Protein AF-A0A816K7F6-F1 (afdb_monomer_lite)

Sequence (132 aa):
MQGLWEVKEKKEKKERIIKGRDLVDVVFSWSVRDVLNSKLYKGKVDKIPNTFQSSKEYFKSFVNPIIEETHAALLSSMETLRRAPAFKVWEIKPAKDFKPPKNLYYEVTLQTVSDNTTKEMGNCWSSTISLQ

Foldseek 3Di:
DDDDDDDPPPPPPPPPPPPDCDLVNVVVPDDPVCLQDLCNCPVVQDDDDPDDPDPVRVVVNCPSVVSNVVSVVSNVVVVVVVPDFDWDFDDKAADPPPDPPPRRWIWTWTHGPPDPDDDDDDDGDGDGDDDD

Radius of gyration: 27.33 Å; chains: 1; bounding box: 57×80×62 Å

Organism: Brassica napus (NCBI:txid3708)

pLDDT: mean 78.39, std 21.72, range [33.09, 97.75]

InterPro domains:
  IPR045529 Domain of unknown function DUF6469 [PF20073] (21-112)

Structure (mmCIF, N/CA/C/O backbone):
data_AF-A0A816K7F6-F1
#
_entry.id   AF-A0A816K7F6-F1
#
loop_
_atom_site.group_PDB
_atom_site.id
_atom_site.type_symbol
_atom_site.label_atom_id
_atom_site.label_alt_id
_atom_site.label_comp_id
_atom_site.label_asym_id
_atom_site.label_entity_id
_atom_site.label_seq_id
_atom_site.pdbx_PDB_ins_code
_atom_site.Cartn_x
_atom_site.Cartn_y
_atom_site.Cartn_z
_atom_site.occupancy
_atom_site.B_iso_or_equiv
_atom_site.auth_seq_id
_atom_site.auth_comp_id
_atom_site.auth_asym_id
_atom_site.auth_atom_id
_atom_site.pdbx_PDB_model_num
ATOM 1 N N . MET A 1 1 ? -33.813 -59.552 -8.399 1.00 36.81 1 MET A N 1
ATOM 2 C CA . MET A 1 1 ? -32.542 -59.158 -7.757 1.00 36.81 1 MET A CA 1
ATOM 3 C C . MET A 1 1 ? -32.488 -57.645 -7.719 1.00 36.81 1 MET A C 1
ATOM 5 O O . MET A 1 1 ? -32.770 -57.012 -8.727 1.00 36.81 1 MET A O 1
ATOM 9 N N . GLN A 1 2 ? -32.257 -57.101 -6.528 1.00 45.56 2 GLN A N 1
ATOM 10 C CA . GLN A 1 2 ? -32.196 -55.672 -6.232 1.00 45.56 2 GLN A CA 1
ATOM 11 C C . GLN A 1 2 ? -30.962 -55.051 -6.899 1.00 45.56 2 GLN A C 1
ATOM 13 O O . GLN A 1 2 ? -29.882 -55.632 -6.854 1.00 45.56 2 GLN A O 1
ATOM 18 N N . GLY A 1 3 ? -31.134 -53.876 -7.500 1.00 47.00 3 GLY A N 1
ATOM 19 C CA . GLY A 1 3 ? -30.057 -53.036 -8.018 1.00 47.00 3 GLY A CA 1
ATOM 20 C C . GLY A 1 3 ? -30.153 -51.652 -7.394 1.00 47.00 3 GLY A C 1
ATOM 21 O O . GLY A 1 3 ? -30.476 -50.685 -8.073 1.00 47.00 3 GLY A O 1
ATOM 22 N N . LEU A 1 4 ? -29.953 -51.609 -6.078 1.00 61.88 4 LEU A N 1
ATOM 23 C CA . LEU A 1 4 ? -29.683 -50.412 -5.292 1.00 61.88 4 LEU A CA 1
ATOM 24 C C . LEU A 1 4 ? -28.432 -49.732 -5.859 1.00 61.88 4 LEU A C 1
ATOM 26 O O . LEU A 1 4 ? -27.337 -50.227 -5.628 1.00 61.88 4 LEU A O 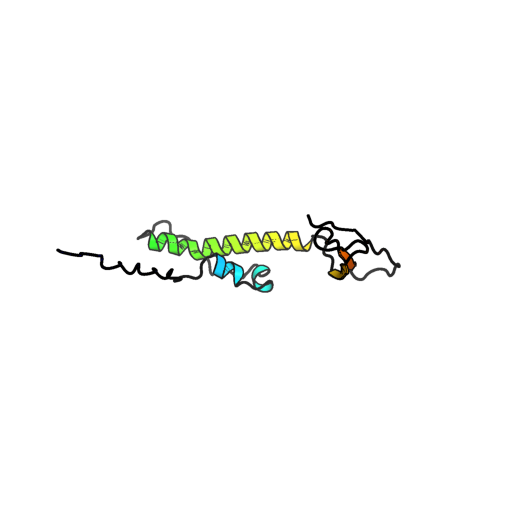1
ATOM 30 N N . TRP A 1 5 ? -28.591 -48.624 -6.584 1.00 44.06 5 TRP A N 1
ATOM 31 C CA . TRP A 1 5 ? -27.468 -47.768 -6.977 1.00 44.06 5 TRP A CA 1
ATOM 32 C C . TRP A 1 5 ? -27.853 -46.296 -6.846 1.00 44.06 5 TRP A C 1
ATOM 34 O O . TRP A 1 5 ? -28.338 -45.644 -7.764 1.00 44.06 5 TRP A O 1
ATOM 44 N N . GLU A 1 6 ? -27.668 -45.867 -5.601 1.00 46.03 6 GLU A N 1
ATOM 45 C CA . GLU A 1 6 ? -27.149 -44.586 -5.128 1.00 46.03 6 GLU A CA 1
ATOM 46 C C . GLU A 1 6 ? -27.749 -43.288 -5.679 1.00 46.03 6 GLU A C 1
ATOM 48 O O . GLU A 1 6 ? -27.438 -42.793 -6.764 1.00 46.03 6 GLU A O 1
ATOM 53 N N . VAL A 1 7 ? -28.517 -42.650 -4.794 1.00 51.53 7 VAL A N 1
ATOM 54 C CA . VAL A 1 7 ? -28.694 -41.201 -4.762 1.00 51.53 7 VAL A CA 1
ATOM 55 C C . VAL A 1 7 ? -27.303 -40.565 -4.766 1.00 51.53 7 VAL A C 1
ATOM 57 O O . VAL A 1 7 ? -26.605 -40.572 -3.756 1.00 51.53 7 VAL A O 1
ATOM 60 N N . LYS A 1 8 ? -26.885 -40.009 -5.908 1.00 49.38 8 LYS A N 1
ATOM 61 C CA . LYS A 1 8 ? -25.736 -39.103 -5.946 1.00 49.38 8 LYS A CA 1
ATOM 62 C C . LYS A 1 8 ? -26.075 -37.912 -5.067 1.00 49.38 8 LYS A C 1
ATOM 64 O O . LYS A 1 8 ? -26.866 -37.057 -5.466 1.00 49.38 8 LYS A O 1
ATOM 69 N N . GLU A 1 9 ? -25.470 -37.857 -3.886 1.00 51.72 9 GLU A N 1
ATOM 70 C CA . GLU A 1 9 ? -25.452 -36.647 -3.085 1.00 51.72 9 GLU A CA 1
ATOM 71 C C . GLU A 1 9 ? -24.938 -35.511 -3.965 1.00 51.72 9 GLU A C 1
ATOM 73 O O . GLU A 1 9 ? -23.785 -35.471 -4.410 1.00 51.72 9 GLU A O 1
ATOM 78 N N . LYS A 1 10 ? -25.844 -34.590 -4.276 1.00 48.66 10 LYS A N 1
ATOM 79 C CA . LYS A 1 10 ? -25.509 -33.337 -4.921 1.00 48.66 10 LYS A CA 1
ATOM 80 C C . LYS A 1 10 ? -24.694 -32.582 -3.878 1.00 48.66 10 LYS A C 1
ATOM 82 O O . LYS A 1 10 ? -25.265 -31.974 -2.981 1.00 48.66 10 LYS A O 1
ATOM 87 N N . LYS A 1 11 ? -23.360 -32.673 -3.952 1.00 52.84 11 LYS A N 1
ATOM 88 C CA . LYS A 1 11 ? -22.467 -31.787 -3.201 1.00 52.84 11 LYS A CA 1
ATOM 89 C C . LYS A 1 11 ? -22.898 -30.370 -3.539 1.00 52.84 11 LYS A C 1
ATOM 91 O O . LYS A 1 11 ? -22.598 -29.872 -4.626 1.00 52.84 11 LYS A O 1
ATOM 96 N N . GLU A 1 12 ? -23.639 -29.748 -2.631 1.00 53.16 12 GLU A N 1
ATOM 97 C CA . GLU A 1 12 ? -23.862 -28.319 -2.653 1.00 53.16 12 GLU A CA 1
ATOM 98 C C . GLU A 1 12 ? -22.477 -27.695 -2.696 1.00 53.16 12 GLU A C 1
ATOM 100 O O . GLU A 1 12 ? -21.682 -27.777 -1.755 1.00 53.16 12 GLU A O 1
ATOM 105 N N . LYS A 1 13 ? -22.141 -27.144 -3.860 1.00 46.94 13 LYS A N 1
ATOM 106 C CA . LYS A 1 13 ? -20.990 -26.281 -4.011 1.00 46.94 13 LYS A CA 1
ATOM 107 C C . LYS A 1 13 ? -21.326 -25.095 -3.127 1.00 46.94 13 LYS A C 1
ATOM 109 O O . LYS A 1 13 ? -22.081 -24.225 -3.543 1.00 46.94 13 LYS A O 1
ATOM 114 N N . LYS A 1 14 ? -20.858 -25.140 -1.878 1.00 51.00 14 LYS A N 1
ATOM 115 C CA . LYS A 1 14 ? -20.977 -24.048 -0.923 1.00 51.00 14 LYS A CA 1
ATOM 116 C C . LYS A 1 14 ? -20.276 -22.879 -1.589 1.00 51.00 14 LYS A C 1
ATOM 118 O O . LYS A 1 14 ? -19.046 -22.809 -1.616 1.00 51.00 14 LYS A O 1
ATOM 123 N N . GLU A 1 15 ? -21.070 -22.064 -2.268 1.00 49.44 15 GLU A N 1
ATOM 124 C CA . GLU A 1 15 ? -20.634 -20.835 -2.889 1.00 49.44 15 GLU A CA 1
ATOM 125 C C . GLU A 1 15 ? -19.892 -20.102 -1.784 1.00 49.44 15 GLU A C 1
ATOM 127 O O . GLU A 1 15 ? -20.423 -19.933 -0.681 1.00 49.44 15 GLU A O 1
ATOM 132 N N . ARG A 1 16 ? -18.601 -19.831 -2.007 1.00 52.72 16 ARG A N 1
ATOM 133 C CA . ARG A 1 16 ? -17.797 -19.108 -1.028 1.00 52.72 16 ARG A CA 1
ATOM 134 C C . ARG A 1 16 ? -18.534 -17.801 -0.819 1.00 52.72 16 ARG A C 1
ATOM 136 O O . ARG A 1 16 ? -18.598 -16.983 -1.728 1.00 52.72 16 ARG A O 1
ATOM 143 N N . ILE A 1 17 ? -19.170 -17.662 0.336 1.00 48.09 17 ILE A N 1
ATOM 144 C CA . ILE A 1 17 ? -19.890 -16.456 0.695 1.00 48.09 17 ILE A CA 1
ATOM 145 C C . ILE A 1 17 ? -18.816 -15.372 0.790 1.00 48.09 17 ILE A C 1
ATOM 147 O O . ILE A 1 17 ? -18.151 -15.254 1.815 1.00 48.09 17 ILE A O 1
ATOM 151 N N . ILE A 1 18 ? -18.613 -14.601 -0.280 1.00 55.97 18 ILE A N 1
ATOM 152 C CA . ILE A 1 18 ? -17.825 -13.370 -0.235 1.00 55.97 18 ILE A CA 1
ATOM 153 C C . ILE A 1 18 ? -18.731 -12.337 0.442 1.00 55.97 18 ILE A C 1
ATOM 155 O O . ILE A 1 18 ? -19.391 -11.527 -0.204 1.00 55.97 18 ILE A O 1
ATOM 159 N N . LYS A 1 19 ? -18.874 -12.436 1.767 1.00 51.47 19 LYS A N 1
ATOM 160 C CA . LYS A 1 19 ? -19.501 -11.392 2.585 1.00 51.47 19 LYS A CA 1
ATOM 161 C C . LYS A 1 19 ? -18.422 -10.737 3.427 1.00 51.47 19 LYS A C 1
ATOM 163 O O . LYS A 1 19 ? -18.104 -11.194 4.518 1.00 51.47 19 LYS A O 1
ATOM 168 N N . GLY A 1 20 ? -17.907 -9.647 2.876 1.00 53.66 20 GLY A N 1
ATOM 169 C CA . GLY A 1 20 ? -16.837 -8.824 3.421 1.00 53.66 20 GLY A CA 1
ATOM 170 C C . GLY A 1 20 ? -15.847 -8.539 2.303 1.00 53.66 20 GLY A C 1
ATOM 171 O O . GLY A 1 20 ? -15.427 -9.475 1.635 1.00 53.66 20 GLY A O 1
ATOM 172 N N . ARG A 1 21 ? -15.523 -7.262 2.067 1.00 63.59 21 ARG A N 1
ATOM 173 C CA . ARG A 1 21 ? -14.316 -6.930 1.303 1.00 63.59 21 ARG A CA 1
ATOM 174 C C . ARG A 1 21 ? -13.167 -7.513 2.112 1.00 63.59 21 ARG A C 1
ATOM 176 O O . ARG A 1 21 ? -13.005 -7.115 3.268 1.00 63.59 21 ARG A O 1
ATOM 183 N N . ASP A 1 22 ? -12.467 -8.492 1.559 1.00 84.56 22 ASP A N 1
ATOM 184 C CA . ASP A 1 22 ? -11.246 -8.993 2.176 1.00 84.56 22 ASP A CA 1
ATOM 185 C C . ASP A 1 22 ? -10.261 -7.819 2.323 1.00 84.56 22 ASP A C 1
ATOM 187 O O . ASP A 1 22 ? -10.380 -6.803 1.628 1.00 84.56 22 ASP A O 1
ATOM 191 N N . LEU A 1 23 ? -9.281 -7.926 3.218 1.00 89.88 23 LEU A N 1
ATOM 192 C CA . LEU A 1 23 ? -8.212 -6.930 3.319 1.00 89.88 23 LEU A CA 1
ATOM 193 C C . LEU A 1 23 ? -7.577 -6.694 1.941 1.00 89.88 23 LEU A C 1
ATOM 195 O O . LEU A 1 23 ? -7.325 -5.554 1.563 1.00 89.88 23 LEU A O 1
ATOM 199 N N . VAL A 1 24 ? -7.416 -7.768 1.164 1.00 91.62 24 VAL A N 1
ATOM 200 C CA . VAL A 1 24 ? -6.961 -7.729 -0.229 1.00 91.62 24 VAL A CA 1
ATOM 201 C C . VAL A 1 24 ? -7.868 -6.835 -1.078 1.00 91.62 24 VAL A C 1
ATOM 203 O O . VAL A 1 24 ? -7.378 -5.901 -1.703 1.00 91.62 24 VAL A O 1
ATOM 206 N N . ASP A 1 25 ? -9.185 -7.037 -1.056 1.00 92.31 25 ASP A N 1
ATOM 207 C CA . ASP A 1 25 ? -10.115 -6.214 -1.840 1.00 92.31 25 ASP A CA 1
ATOM 208 C C . ASP A 1 25 ? -10.022 -4.727 -1.470 1.00 92.31 25 ASP A C 1
ATOM 210 O O . ASP A 1 25 ? -10.129 -3.860 -2.336 1.00 92.31 25 ASP A O 1
ATOM 214 N N . VAL A 1 26 ? -9.811 -4.411 -0.186 1.00 93.62 26 VAL A N 1
ATOM 215 C CA . VAL A 1 26 ? -9.621 -3.028 0.273 1.00 93.62 26 VAL A CA 1
ATOM 216 C C . VAL A 1 26 ? -8.311 -2.455 -0.264 1.00 93.62 26 VAL A C 1
ATOM 218 O O . VAL A 1 26 ? -8.336 -1.394 -0.889 1.00 93.62 26 VAL A O 1
ATOM 221 N N . VAL A 1 27 ? -7.194 -3.158 -0.073 1.00 94.25 27 VAL A N 1
ATOM 222 C CA . VAL A 1 27 ? -5.857 -2.708 -0.493 1.00 94.25 27 VAL A CA 1
ATOM 223 C C . VAL A 1 27 ? -5.788 -2.520 -2.009 1.00 94.25 27 VAL A C 1
ATOM 225 O O . VAL A 1 27 ? -5.307 -1.493 -2.483 1.00 94.25 27 VAL A O 1
ATOM 228 N N . PHE A 1 28 ? -6.328 -3.465 -2.780 1.00 92.69 28 PHE A N 1
ATOM 229 C CA . PHE A 1 28 ? -6.352 -3.394 -4.243 1.00 92.69 28 PHE A CA 1
ATOM 230 C C . PHE A 1 28 ? -7.381 -2.393 -4.793 1.00 92.69 28 PHE A C 1
ATOM 232 O O . PHE A 1 28 ? -7.315 -2.044 -5.970 1.00 92.69 28 PHE A O 1
ATOM 239 N N . SER A 1 29 ? -8.311 -1.896 -3.968 1.00 95.12 29 SER A N 1
ATOM 240 C CA . SER A 1 29 ? -9.247 -0.837 -4.375 1.00 95.12 29 SER A CA 1
ATOM 241 C C . SER A 1 29 ? -8.666 0.579 -4.301 1.00 95.12 29 SER A C 1
ATOM 243 O O . SER A 1 29 ? -9.276 1.508 -4.832 1.00 95.12 29 SER A O 1
ATOM 245 N N . TRP A 1 30 ? -7.514 0.771 -3.649 1.00 96.62 30 TRP A N 1
ATOM 246 C CA . TRP A 1 30 ? -6.877 2.082 -3.543 1.00 96.62 30 TRP A CA 1
ATOM 247 C C . TRP A 1 30 ? -6.296 2.541 -4.879 1.00 96.62 30 TRP A C 1
ATOM 249 O O . TRP A 1 30 ? -5.557 1.819 -5.548 1.00 96.62 30 TRP A O 1
ATOM 259 N N . SER A 1 31 ? -6.562 3.795 -5.241 1.00 96.75 31 SER A N 1
ATOM 260 C CA . SER A 1 31 ? -5.797 4.457 -6.295 1.00 96.75 31 SER A CA 1
ATOM 261 C C . SER A 1 31 ? -4.399 4.830 -5.791 1.00 96.75 31 SER A C 1
ATOM 263 O O . SER A 1 31 ? -4.170 4.966 -4.590 1.00 96.75 31 SER A O 1
ATOM 265 N N . VAL A 1 32 ? -3.462 5.113 -6.702 1.00 94.06 32 VAL A N 1
ATOM 266 C CA . VAL A 1 32 ? -2.135 5.643 -6.323 1.00 94.06 32 VAL A CA 1
ATOM 267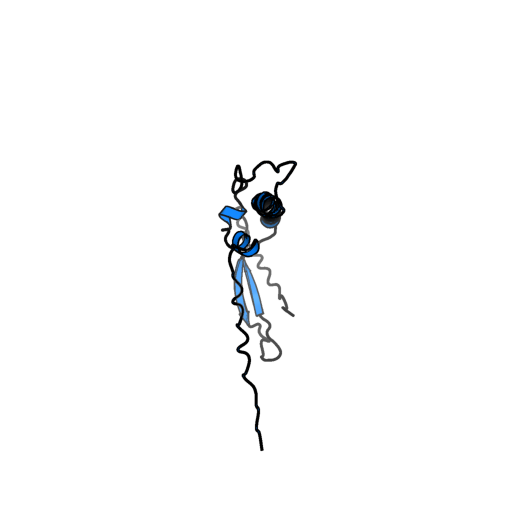 C C . VAL A 1 32 ? -2.261 6.918 -5.475 1.00 94.06 32 VAL A C 1
ATOM 269 O O . VAL A 1 32 ? -1.485 7.126 -4.548 1.00 94.06 32 VAL A O 1
ATOM 272 N N . ARG A 1 33 ? -3.271 7.760 -5.738 1.00 95.94 33 ARG A N 1
ATOM 273 C CA . ARG A 1 33 ? -3.532 8.964 -4.931 1.00 95.94 33 ARG A CA 1
ATOM 274 C C . ARG A 1 33 ? -3.968 8.622 -3.510 1.00 95.94 33 ARG A C 1
ATOM 276 O O . ARG A 1 33 ? -3.565 9.319 -2.586 1.00 95.94 33 ARG A O 1
ATOM 283 N N . ASP A 1 34 ? -4.762 7.569 -3.341 1.00 96.81 34 ASP A N 1
ATOM 284 C CA . ASP A 1 34 ? -5.170 7.089 -2.020 1.00 96.81 34 ASP A CA 1
ATOM 285 C C . ASP A 1 34 ? -3.967 6.532 -1.259 1.00 96.81 34 ASP A C 1
ATOM 287 O O . ASP A 1 34 ? -3.756 6.893 -0.103 1.00 96.81 34 ASP A O 1
ATOM 291 N N . VAL A 1 35 ? -3.123 5.734 -1.921 1.00 96.12 35 VAL A N 1
ATOM 292 C CA . VAL A 1 35 ? -1.878 5.208 -1.338 1.00 96.12 35 VAL A CA 1
ATOM 293 C C . VAL A 1 35 ? -0.967 6.339 -0.852 1.00 96.12 35 VAL A C 1
ATOM 295 O O . VAL A 1 35 ? -0.457 6.274 0.259 1.00 96.12 35 VAL A O 1
ATOM 298 N N . LEU A 1 36 ? -0.815 7.408 -1.639 1.00 95.06 36 LEU A N 1
ATOM 299 C CA . LEU A 1 36 ? 0.027 8.561 -1.292 1.00 95.06 36 LEU A CA 1
ATOM 300 C C . LEU A 1 36 ? -0.630 9.549 -0.305 1.00 95.06 36 LEU A C 1
ATOM 302 O O . LEU A 1 36 ? -0.003 10.522 0.116 1.00 95.06 36 LEU A O 1
ATOM 306 N N . ASN A 1 37 ? -1.890 9.336 0.084 1.00 96.00 37 ASN A N 1
ATOM 307 C CA . ASN A 1 37 ? -2.603 10.218 1.002 1.00 96.00 37 ASN A CA 1
ATOM 308 C C . ASN A 1 37 ? -2.384 9.803 2.462 1.00 96.00 37 ASN A C 1
ATOM 310 O O . ASN A 1 37 ? -3.139 9.001 3.009 1.00 96.00 37 ASN A O 1
ATOM 314 N N . SER A 1 38 ? -1.437 10.447 3.146 1.00 94.50 38 SER A N 1
ATOM 315 C CA . SER A 1 38 ? -1.150 10.214 4.575 1.00 94.50 38 SER A CA 1
ATOM 316 C C . SER A 1 38 ? -2.329 10.445 5.531 1.00 94.50 38 SER A C 1
ATOM 318 O O . SER A 1 38 ? -2.256 10.091 6.705 1.00 94.50 38 SER A O 1
ATOM 320 N N . LYS A 1 39 ? -3.428 11.050 5.066 1.00 95.62 39 LYS A N 1
ATOM 321 C CA . LYS A 1 39 ? -4.630 11.322 5.867 1.00 95.62 39 LYS A CA 1
ATOM 322 C C . LYS A 1 39 ? -5.797 10.395 5.523 1.00 95.62 39 LYS A C 1
ATOM 324 O O . LYS A 1 39 ? -6.890 10.616 6.043 1.00 95.62 39 LYS A O 1
ATOM 329 N N . LEU A 1 40 ? -5.599 9.371 4.687 1.00 95.44 40 LEU A N 1
ATOM 330 C CA . LEU A 1 40 ? -6.676 8.504 4.191 1.00 95.44 40 LEU A CA 1
ATOM 331 C C . LEU A 1 40 ? -7.497 7.846 5.316 1.00 95.44 40 LEU A C 1
ATOM 333 O O . LEU A 1 40 ? -8.725 7.739 5.202 1.00 95.44 40 LEU A O 1
ATOM 337 N N . TYR A 1 41 ? -6.839 7.466 6.414 1.00 94.19 41 TYR A N 1
ATOM 338 C CA . TYR A 1 41 ? -7.459 6.850 7.595 1.00 94.19 41 TYR A CA 1
ATOM 339 C C . TYR A 1 41 ? -7.492 7.753 8.834 1.00 94.19 41 TYR A C 1
ATOM 341 O O . TYR A 1 41 ? -7.884 7.314 9.918 1.00 94.19 41 TYR A O 1
ATOM 349 N N . LYS A 1 42 ? -7.176 9.047 8.686 1.00 93.56 42 LYS A N 1
ATOM 350 C CA . LYS A 1 42 ? -7.240 10.000 9.799 1.00 93.56 42 LYS A CA 1
ATOM 351 C C . LYS A 1 42 ? -8.671 10.080 10.341 1.00 93.56 42 LYS A C 1
ATOM 353 O O . LYS A 1 42 ? -9.595 10.426 9.611 1.00 93.56 42 LYS A O 1
ATOM 358 N N . GLY A 1 43 ? -8.840 9.773 11.626 1.00 93.69 43 GLY A N 1
ATOM 359 C CA . GLY A 1 43 ? -10.147 9.776 12.294 1.00 93.69 43 GLY A CA 1
ATOM 360 C C . GLY A 1 43 ? -11.045 8.579 11.963 1.00 93.69 43 GLY A C 1
ATOM 361 O O . GLY A 1 43 ? -12.205 8.588 12.355 1.00 93.69 43 GLY A O 1
ATOM 362 N N . LYS A 1 44 ? -10.537 7.564 11.248 1.00 91.94 44 LYS A N 1
ATOM 363 C CA . LYS A 1 44 ? -11.244 6.293 11.002 1.00 91.94 44 LYS A CA 1
ATOM 364 C C . LYS A 1 44 ? -10.802 5.172 11.949 1.00 91.94 44 LYS A C 1
ATOM 366 O O . LYS A 1 44 ? -11.431 4.119 11.979 1.00 91.94 44 LYS A O 1
ATOM 371 N N . VAL A 1 45 ? -9.710 5.379 12.683 1.00 93.19 45 VAL A N 1
ATOM 372 C CA . VAL A 1 45 ? -9.202 4.449 13.693 1.00 93.19 45 VAL A CA 1
ATOM 373 C C . VAL A 1 45 ? -9.672 4.921 15.062 1.00 93.19 45 VAL A C 1
ATOM 375 O O . VAL A 1 45 ? -9.247 5.971 15.543 1.00 93.19 45 VAL A O 1
ATOM 378 N N . ASP A 1 46 ? -10.559 4.139 15.669 1.00 90.94 46 ASP A N 1
ATOM 379 C CA . ASP A 1 46 ? -11.036 4.379 17.025 1.00 90.94 46 ASP A CA 1
ATOM 380 C C . ASP A 1 46 ? -10.047 3.823 18.056 1.00 90.94 46 ASP A C 1
ATOM 382 O O . ASP A 1 46 ? -9.274 2.900 17.785 1.00 90.94 46 ASP A O 1
ATOM 386 N N . LYS A 1 47 ? -10.089 4.367 19.276 1.00 93.94 47 LYS A N 1
ATOM 387 C CA . LYS A 1 47 ? -9.313 3.825 20.394 1.00 93.94 47 LYS A CA 1
ATOM 388 C C . LYS A 1 47 ? -9.768 2.393 20.685 1.00 93.94 47 LYS A C 1
ATOM 390 O O . LYS A 1 47 ? -10.948 2.159 20.937 1.00 93.94 47 LYS A O 1
ATOM 395 N N . ILE A 1 48 ? -8.816 1.462 20.721 1.00 94.31 48 ILE A N 1
ATOM 396 C CA . ILE A 1 48 ? -9.089 0.064 21.057 1.00 94.31 48 ILE A CA 1
ATOM 397 C C . ILE A 1 48 ? -9.551 -0.021 22.526 1.00 94.31 48 ILE A C 1
ATOM 399 O O . ILE A 1 48 ? -8.852 0.481 23.413 1.00 94.31 48 ILE A O 1
ATOM 403 N N . PRO A 1 49 ? -10.724 -0.620 22.805 1.00 95.00 49 PRO A N 1
ATOM 404 C CA . PRO A 1 49 ? -11.191 -0.857 24.167 1.00 95.00 49 PRO A CA 1
ATOM 405 C C . PRO A 1 49 ? -10.272 -1.805 24.947 1.00 95.00 49 PRO A C 1
ATOM 407 O O . PRO A 1 49 ? -9.657 -2.701 24.378 1.00 95.00 49 PRO A O 1
ATOM 410 N N . ASN A 1 50 ? -10.235 -1.660 26.273 1.00 96.44 50 ASN A N 1
ATOM 411 C CA . ASN A 1 50 ? -9.468 -2.567 27.139 1.00 96.44 50 ASN A CA 1
ATOM 412 C C . ASN A 1 50 ? -10.151 -3.934 27.326 1.00 96.44 50 ASN A C 1
ATOM 414 O O . ASN A 1 50 ? -9.504 -4.902 27.716 1.00 96.44 50 ASN A O 1
ATOM 418 N N . THR A 1 51 ? -11.463 -4.005 27.099 1.00 96.88 51 THR A N 1
ATOM 419 C CA . THR A 1 51 ? -12.280 -5.208 27.265 1.00 96.88 51 THR A CA 1
ATOM 420 C C . THR A 1 51 ? -13.302 -5.308 26.138 1.00 96.88 51 THR A C 1
ATOM 422 O O . THR A 1 51 ? -13.694 -4.302 25.546 1.0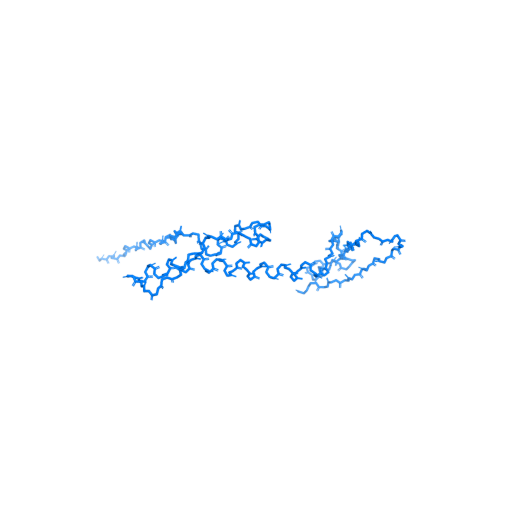0 96.88 51 THR A O 1
ATOM 425 N N . PHE A 1 52 ? -13.737 -6.532 25.845 1.00 97.06 52 PHE A N 1
ATOM 426 C CA . PHE A 1 52 ? -14.673 -6.836 24.764 1.00 97.06 52 PHE A CA 1
ATOM 427 C C . PHE A 1 52 ? -15.774 -7.749 25.287 1.00 97.06 52 PHE A C 1
ATOM 429 O O . PHE A 1 52 ? -15.489 -8.662 26.064 1.00 97.06 52 PHE A O 1
ATOM 436 N N . GLN A 1 53 ? -17.020 -7.534 24.859 1.00 96.00 53 GLN A N 1
ATOM 437 C CA . GLN A 1 53 ? -18.145 -8.368 25.298 1.00 96.00 53 GLN A CA 1
ATOM 438 C C . GLN A 1 53 ? -18.210 -9.683 24.510 1.00 96.00 53 GLN A C 1
ATOM 440 O O . GLN A 1 53 ? -18.856 -10.639 24.931 1.00 96.00 53 GLN A O 1
ATOM 445 N N . SER A 1 54 ? -17.531 -9.752 23.361 1.00 97.75 54 SER A N 1
ATOM 446 C CA . SER A 1 54 ? -17.421 -10.961 22.547 1.00 97.75 54 SER A CA 1
ATOM 447 C C . SER A 1 54 ? -16.180 -10.954 21.652 1.00 97.75 54 SER A C 1
ATOM 449 O O . SER A 1 54 ? -15.605 -9.906 21.352 1.00 97.75 54 SER A O 1
ATOM 451 N N . SER A 1 55 ? -15.810 -12.129 21.137 1.00 96.31 55 SER A N 1
ATOM 452 C CA . SER A 1 55 ? -14.767 -12.263 20.110 1.00 96.31 55 SER A CA 1
ATOM 453 C C . SER A 1 55 ? -15.101 -11.486 18.833 1.00 96.31 55 SER A C 1
ATOM 455 O O . SER A 1 55 ? -14.217 -10.924 18.196 1.00 96.31 55 SER A O 1
ATOM 457 N N . LYS A 1 56 ? -16.383 -11.396 18.466 1.00 94.75 56 LYS A N 1
ATOM 458 C CA . LYS A 1 56 ? -16.832 -10.628 17.299 1.00 94.75 56 LYS A CA 1
ATOM 459 C C . LYS A 1 56 ? -16.532 -9.136 17.448 1.00 94.75 56 LYS A C 1
ATOM 461 O O . LYS A 1 56 ? -16.098 -8.509 16.486 1.00 94.75 56 LYS A O 1
ATOM 466 N N . GLU A 1 57 ? -16.771 -8.573 18.628 1.00 94.69 57 GLU A N 1
ATOM 467 C CA . GLU A 1 57 ? -16.442 -7.173 18.921 1.00 94.69 57 GLU A CA 1
ATOM 468 C C . GLU A 1 57 ? -14.939 -6.929 18.918 1.00 94.69 57 GLU A C 1
ATOM 470 O O . GLU A 1 57 ? -14.499 -5.943 18.330 1.00 94.69 57 GLU A O 1
ATOM 475 N N . TYR A 1 58 ? -14.169 -7.862 19.486 1.00 95.44 58 TYR A N 1
ATOM 476 C CA . TYR A 1 58 ? -12.711 -7.858 19.407 1.00 95.44 58 TYR A CA 1
ATOM 477 C C . TYR A 1 58 ? -12.239 -7.807 17.950 1.00 95.44 58 TYR A C 1
ATOM 479 O O . TYR A 1 58 ? -11.600 -6.846 17.545 1.00 95.44 58 TYR A O 1
ATOM 487 N N . PHE A 1 59 ? -12.615 -8.769 17.102 1.00 92.75 59 PHE A N 1
ATOM 488 C CA . PHE A 1 59 ? -12.153 -8.769 15.707 1.00 92.75 59 PHE A CA 1
ATOM 489 C C . PHE A 1 59 ? -12.603 -7.524 14.939 1.00 92.75 59 PHE A C 1
ATOM 491 O O . PHE A 1 59 ? -11.842 -6.983 14.138 1.00 92.75 59 PHE A O 1
ATOM 498 N N . LYS A 1 60 ? -13.814 -7.022 15.213 1.00 91.56 60 LYS A N 1
ATOM 499 C CA . LYS A 1 60 ? -14.320 -5.797 14.589 1.00 91.56 60 LYS A CA 1
ATOM 500 C C . LYS A 1 60 ? -13.481 -4.567 14.957 1.00 91.56 60 LYS A C 1
ATOM 502 O O . LYS A 1 60 ? -13.298 -3.715 14.090 1.00 91.56 60 LYS A O 1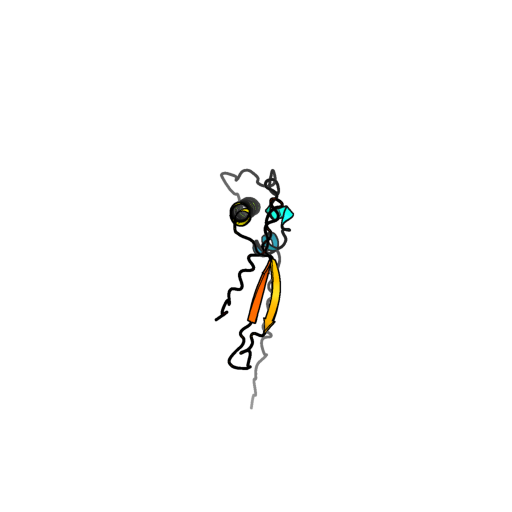
ATOM 507 N N . SER A 1 61 ? -12.958 -4.465 16.183 1.00 93.88 61 SER A N 1
ATOM 508 C CA . SER A 1 61 ? -12.159 -3.301 16.595 1.00 93.88 61 SER A CA 1
ATOM 509 C C . SER A 1 61 ? -10.811 -3.208 15.883 1.00 93.88 61 SER A C 1
ATOM 511 O O . SER A 1 61 ? -10.270 -2.113 15.776 1.00 93.88 61 SER A O 1
ATOM 513 N N . PHE A 1 62 ? -10.277 -4.323 15.374 1.00 92.81 62 PHE A N 1
ATOM 514 C CA . PHE A 1 62 ? -8.985 -4.356 14.679 1.00 92.81 62 PHE A CA 1
ATOM 515 C C . PHE A 1 62 ? -9.071 -4.132 13.166 1.00 92.81 62 PHE A C 1
ATOM 517 O O . PHE A 1 62 ? -8.039 -3.924 12.538 1.00 92.81 62 PHE A O 1
ATOM 524 N N . VAL A 1 63 ? -10.269 -4.098 12.572 1.00 92.62 63 VAL A N 1
ATOM 525 C CA . VAL A 1 63 ? -10.422 -3.929 11.114 1.00 92.62 63 VAL A CA 1
ATOM 526 C C . VAL A 1 63 ? -9.771 -2.632 10.622 1.00 92.62 63 VAL A C 1
ATOM 528 O O . VAL A 1 63 ? -8.907 -2.674 9.753 1.00 92.62 63 VAL A O 1
ATOM 531 N N . ASN A 1 64 ? -10.145 -1.479 11.186 1.00 93.81 64 ASN A N 1
ATOM 532 C CA . ASN A 1 64 ? -9.570 -0.196 10.770 1.00 93.81 64 ASN A CA 1
ATOM 533 C C . ASN A 1 64 ? -8.084 -0.047 11.151 1.00 93.81 64 ASN A C 1
ATOM 535 O O . ASN A 1 64 ? -7.339 0.412 10.288 1.00 93.81 64 ASN A O 1
ATOM 539 N N . PRO A 1 65 ? -7.627 -0.449 12.360 1.00 95.44 65 PRO A N 1
ATOM 540 C CA . PRO A 1 65 ? -6.201 -0.492 12.689 1.00 95.44 65 PRO A CA 1
ATOM 541 C C . PRO A 1 65 ? -5.347 -1.267 11.679 1.00 95.44 65 PRO A C 1
ATOM 543 O O . PRO A 1 65 ? -4.357 -0.736 11.199 1.00 95.44 65 PRO A O 1
ATOM 546 N N . ILE A 1 66 ? -5.754 -2.482 11.292 1.00 95.44 66 ILE A N 1
ATOM 547 C CA . ILE A 1 66 ? -4.988 -3.311 10.344 1.00 95.44 66 ILE A CA 1
ATOM 548 C C . ILE A 1 66 ? -4.920 -2.651 8.962 1.00 95.44 66 ILE A C 1
ATOM 550 O O . ILE A 1 66 ? -3.881 -2.666 8.300 1.00 95.44 66 ILE A O 1
ATOM 554 N N . ILE A 1 67 ? -6.031 -2.069 8.508 1.00 95.69 67 ILE A N 1
ATOM 555 C CA . ILE A 1 67 ? -6.077 -1.380 7.218 1.00 95.69 67 ILE A CA 1
ATOM 556 C C . ILE A 1 67 ? -5.182 -0.129 7.240 1.00 95.69 67 ILE A C 1
ATOM 558 O O . ILE A 1 67 ? -4.479 0.128 6.263 1.00 95.69 67 ILE A O 1
ATOM 562 N N . GLU A 1 68 ? -5.196 0.635 8.333 1.00 97.12 68 GLU A N 1
ATOM 563 C CA . GLU A 1 68 ? -4.356 1.825 8.501 1.00 97.12 68 GLU A CA 1
ATOM 564 C C . GLU A 1 68 ? -2.867 1.469 8.579 1.00 97.12 68 GLU A C 1
ATOM 566 O O . GLU A 1 68 ? -2.074 2.074 7.864 1.00 97.12 68 GLU A O 1
ATOM 571 N N . GLU A 1 69 ? -2.500 0.422 9.321 1.00 97.56 69 GLU A N 1
ATOM 572 C CA . GLU A 1 69 ? -1.129 -0.097 9.379 1.00 97.56 69 GLU A CA 1
ATOM 573 C C . GLU A 1 69 ? -0.638 -0.543 7.993 1.00 97.56 69 GLU A C 1
ATOM 575 O O . GLU A 1 69 ? 0.455 -0.175 7.554 1.00 97.56 69 GLU A O 1
ATOM 580 N N . THR A 1 70 ? -1.476 -1.281 7.257 1.00 97.00 70 THR A N 1
ATOM 581 C CA . THR A 1 70 ? -1.163 -1.728 5.891 1.00 97.00 70 THR A CA 1
ATOM 582 C C . THR A 1 70 ? -0.980 -0.537 4.947 1.00 97.00 70 THR A C 1
ATOM 584 O O . THR A 1 70 ? -0.056 -0.522 4.130 1.00 97.00 70 THR A O 1
ATOM 587 N N . HIS A 1 71 ? -1.837 0.483 5.064 1.00 97.56 71 HIS A N 1
ATOM 588 C CA . HIS A 1 71 ? -1.724 1.721 4.290 1.00 97.56 71 HIS A CA 1
ATOM 589 C C . HIS A 1 71 ? -0.427 2.471 4.616 1.00 97.56 71 HIS A C 1
ATOM 591 O O . HIS A 1 71 ? 0.291 2.859 3.695 1.00 97.56 71 HIS A O 1
ATOM 597 N N . ALA A 1 72 ? -0.077 2.608 5.897 1.00 96.81 72 ALA A N 1
ATOM 598 C CA . ALA A 1 72 ? 1.146 3.272 6.342 1.00 96.81 72 ALA A CA 1
ATOM 599 C C . ALA A 1 72 ? 2.413 2.556 5.842 1.00 96.81 72 ALA A C 1
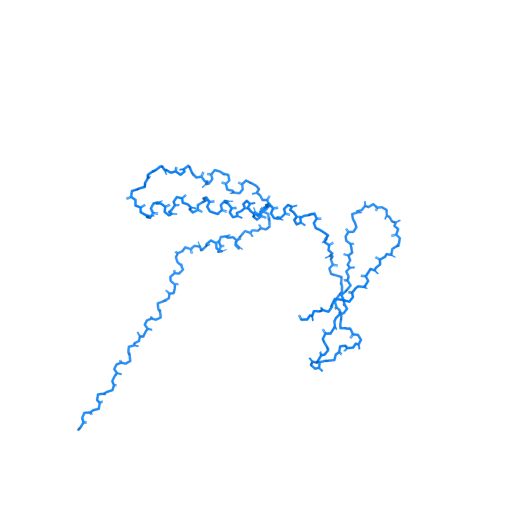ATOM 601 O O . ALA A 1 72 ? 3.345 3.207 5.356 1.00 96.81 72 ALA A O 1
ATOM 602 N N . ALA A 1 73 ? 2.437 1.221 5.892 1.00 96.88 73 ALA A N 1
ATOM 603 C CA . ALA A 1 73 ? 3.535 0.414 5.360 1.00 96.88 73 ALA A CA 1
ATOM 604 C C . ALA A 1 73 ? 3.696 0.592 3.839 1.00 96.88 73 ALA A C 1
ATOM 606 O O . ALA A 1 73 ? 4.814 0.752 3.329 1.00 96.88 73 ALA A O 1
ATOM 607 N N . LEU A 1 74 ? 2.580 0.623 3.106 1.00 95.56 74 LEU A N 1
ATOM 608 C CA . LEU A 1 74 ? 2.584 0.846 1.663 1.00 95.56 74 LEU A CA 1
ATOM 609 C C . LEU A 1 74 ? 3.030 2.273 1.305 1.00 95.56 74 LEU A C 1
ATOM 611 O O . LEU A 1 74 ? 3.873 2.441 0.423 1.00 95.56 74 LEU A O 1
ATOM 615 N N . LEU A 1 75 ? 2.531 3.290 2.012 1.00 96.12 75 LEU A N 1
ATOM 616 C CA . LEU A 1 75 ? 2.946 4.687 1.853 1.00 96.12 75 LEU A CA 1
ATOM 617 C C . LEU A 1 75 ? 4.458 4.847 2.079 1.00 96.12 75 LEU A C 1
ATOM 619 O O . LEU A 1 75 ? 5.146 5.447 1.255 1.00 96.12 75 LEU A O 1
ATOM 623 N N . SER A 1 76 ? 4.992 4.261 3.155 1.00 95.00 76 SER A N 1
ATOM 624 C CA . SER A 1 76 ? 6.432 4.275 3.454 1.00 95.00 76 SER A CA 1
ATOM 625 C C . SER A 1 76 ? 7.264 3.626 2.339 1.00 95.00 76 SER A C 1
ATOM 627 O O . SER A 1 76 ? 8.299 4.156 1.918 1.00 95.00 76 SER A O 1
ATOM 629 N N . SER A 1 77 ? 6.771 2.514 1.792 1.00 94.06 77 SER A N 1
ATOM 630 C CA . SER A 1 77 ? 7.402 1.838 0.657 1.00 94.06 77 SER A CA 1
ATOM 631 C C . SER A 1 77 ? 7.409 2.719 -0.598 1.00 94.06 77 SER A C 1
ATOM 633 O O . SER A 1 77 ? 8.422 2.793 -1.294 1.00 94.06 77 SER A O 1
ATOM 635 N N . MET A 1 78 ? 6.319 3.446 -0.869 1.00 92.50 78 MET A N 1
ATOM 636 C CA . MET A 1 78 ? 6.234 4.373 -2.004 1.00 92.50 78 MET A CA 1
ATOM 637 C C . MET A 1 78 ? 7.170 5.578 -1.865 1.00 92.50 78 MET A C 1
ATOM 639 O O . MET A 1 78 ? 7.747 6.012 -2.862 1.00 92.50 78 MET A O 1
ATOM 643 N N . GLU A 1 79 ? 7.390 6.091 -0.652 1.00 89.44 79 GLU A N 1
ATOM 644 C CA . GLU A 1 79 ? 8.382 7.154 -0.418 1.00 89.44 79 GLU A CA 1
ATOM 645 C C . GLU A 1 79 ? 9.808 6.701 -0.741 1.00 89.44 79 GLU A C 1
ATOM 647 O O . GLU A 1 79 ? 10.624 7.477 -1.247 1.00 89.44 79 GLU A O 1
ATOM 652 N N . THR A 1 80 ? 10.099 5.422 -0.505 1.00 89.62 80 THR A N 1
ATOM 653 C CA . THR A 1 80 ? 11.374 4.820 -0.904 1.00 89.62 80 THR A CA 1
ATOM 654 C C . THR A 1 80 ? 11.428 4.638 -2.421 1.00 89.62 80 THR A C 1
ATOM 656 O O . THR A 1 80 ? 12.411 5.025 -3.055 1.00 89.62 80 THR A O 1
ATOM 659 N N . LEU A 1 81 ? 10.348 4.130 -3.025 1.00 89.31 81 LEU A N 1
ATOM 660 C CA . LEU A 1 81 ? 10.244 3.911 -4.469 1.00 89.31 81 LEU A CA 1
ATOM 661 C C . LEU A 1 81 ? 10.369 5.210 -5.275 1.00 89.31 81 LEU A C 1
ATOM 663 O O . LEU A 1 81 ? 10.982 5.207 -6.337 1.00 89.31 81 LEU A O 1
ATOM 667 N N . ARG A 1 82 ? 9.863 6.335 -4.758 1.00 84.44 82 ARG A N 1
ATOM 668 C CA . ARG A 1 82 ? 9.984 7.664 -5.385 1.00 84.44 82 ARG A CA 1
ATOM 669 C C . ARG A 1 82 ? 11.434 8.065 -5.669 1.00 84.44 82 ARG A C 1
ATOM 671 O O . ARG A 1 82 ? 11.680 8.873 -6.558 1.00 84.44 82 ARG A O 1
ATOM 678 N N . ARG A 1 83 ? 12.385 7.541 -4.895 1.00 85.31 83 ARG A N 1
ATOM 679 C CA . ARG A 1 83 ? 13.823 7.810 -5.045 1.00 85.31 83 ARG A CA 1
ATOM 680 C C . ARG A 1 83 ? 14.537 6.789 -5.928 1.00 85.31 83 ARG A C 1
ATOM 682 O O . ARG A 1 83 ? 15.716 6.976 -6.217 1.00 85.31 83 ARG A O 1
ATOM 689 N N . ALA A 1 84 ? 13.863 5.711 -6.321 1.00 87.00 84 ALA A N 1
ATOM 690 C CA . ALA A 1 84 ? 14.450 4.705 -7.186 1.00 87.00 84 ALA A CA 1
ATOM 691 C C . ALA A 1 84 ? 14.618 5.264 -8.611 1.00 87.00 84 ALA A C 1
ATOM 693 O O . ALA A 1 84 ? 13.749 5.999 -9.086 1.00 87.00 84 ALA A O 1
ATOM 694 N N . PRO A 1 85 ? 15.703 4.908 -9.321 1.00 84.94 85 PRO A N 1
ATOM 695 C CA . PRO A 1 85 ? 15.830 5.213 -10.739 1.00 84.94 85 PRO A CA 1
ATOM 696 C C . PRO A 1 85 ? 14.631 4.657 -11.512 1.00 84.94 85 PRO A C 1
ATOM 698 O O . PRO A 1 85 ? 14.322 3.468 -11.422 1.00 84.94 85 PRO A O 1
ATOM 701 N N . ALA A 1 86 ? 13.969 5.515 -12.281 1.00 83.88 86 ALA A N 1
ATOM 702 C CA . ALA A 1 86 ? 12.867 5.134 -13.149 1.00 83.88 86 ALA A CA 1
ATOM 703 C C . ALA A 1 86 ? 13.259 5.372 -14.609 1.00 83.88 86 ALA A C 1
ATOM 705 O O . ALA A 1 86 ? 13.817 6.413 -14.960 1.00 83.88 86 ALA A O 1
ATOM 706 N N . PHE A 1 87 ? 12.938 4.408 -15.467 1.00 85.31 87 PHE A N 1
ATOM 707 C CA . PHE A 1 87 ? 13.177 4.494 -16.901 1.00 85.31 87 PHE A CA 1
ATOM 708 C C . PHE A 1 87 ? 11.865 4.289 -17.633 1.00 85.31 87 PHE A C 1
ATOM 710 O O . PHE A 1 87 ? 11.078 3.403 -17.294 1.00 85.31 87 PHE A O 1
ATOM 717 N N . LYS A 1 88 ? 11.634 5.094 -18.663 1.00 86.88 88 LYS A N 1
ATOM 718 C CA . LYS A 1 88 ? 10.518 4.861 -19.565 1.00 86.88 88 LYS A CA 1
ATOM 719 C C . LYS A 1 88 ? 10.976 3.873 -20.624 1.00 86.88 88 LYS A C 1
ATOM 721 O O . LYS A 1 88 ? 11.953 4.131 -21.318 1.00 86.88 88 LYS A O 1
ATOM 726 N N . VAL A 1 89 ? 10.272 2.759 -20.779 1.00 91.56 89 VAL A N 1
ATOM 727 C CA . VAL A 1 89 ? 10.513 1.888 -21.931 1.00 91.56 89 VAL A CA 1
ATOM 728 C C . VAL A 1 89 ? 10.081 2.641 -23.186 1.00 91.56 89 VAL A C 1
ATOM 730 O O . VAL A 1 89 ? 8.926 3.054 -23.299 1.00 91.56 89 VAL A O 1
ATOM 733 N N . TRP A 1 90 ? 11.030 2.880 -24.087 1.00 91.06 90 TRP A N 1
ATOM 734 C CA . TRP A 1 90 ? 10.802 3.597 -25.337 1.00 91.06 90 TRP A CA 1
ATOM 735 C C . TRP A 1 90 ? 10.394 2.642 -26.453 1.00 91.06 90 TRP A C 1
ATOM 737 O O . TRP A 1 90 ? 9.405 2.874 -27.141 1.00 91.06 90 TRP A O 1
ATOM 747 N N . GLU A 1 91 ? 11.144 1.554 -26.603 1.00 93.06 91 GLU A N 1
ATOM 748 C CA . GLU A 1 91 ? 10.943 0.569 -27.659 1.00 93.06 91 GLU A CA 1
ATOM 749 C C . GLU A 1 91 ? 11.277 -0.826 -27.129 1.00 93.06 91 GLU A C 1
ATOM 751 O O . GLU A 1 91 ? 12.229 -1.001 -26.368 1.00 93.06 91 GLU A O 1
ATOM 756 N N . ILE A 1 92 ? 10.492 -1.817 -27.547 1.00 93.81 92 ILE A N 1
ATOM 757 C CA . ILE A 1 92 ? 10.796 -3.237 -27.371 1.00 93.81 92 ILE A CA 1
ATOM 758 C C . ILE A 1 92 ? 10.710 -3.869 -28.755 1.00 93.81 92 ILE A C 1
ATOM 760 O O . ILE A 1 92 ? 9.656 -3.806 -29.391 1.00 93.81 92 ILE A O 1
ATOM 764 N N . LYS A 1 93 ? 11.790 -4.495 -29.223 1.00 94.62 93 LYS A N 1
ATOM 765 C CA . LYS A 1 93 ? 11.822 -5.173 -30.526 1.00 94.62 93 LYS A CA 1
ATOM 766 C C . LYS A 1 93 ? 12.532 -6.522 -30.445 1.00 94.62 93 LYS A C 1
ATOM 768 O O . LYS A 1 93 ? 13.406 -6.686 -29.596 1.00 94.62 93 LYS A O 1
ATOM 773 N N . PRO A 1 94 ? 12.182 -7.500 -31.298 1.00 94.00 94 PRO A N 1
ATOM 774 C CA . PRO A 1 94 ? 12.915 -8.758 -31.366 1.00 94.00 94 PRO A CA 1
ATOM 775 C C . PRO A 1 94 ? 14.397 -8.508 -31.656 1.00 94.00 94 PRO A C 1
ATOM 777 O O . PRO A 1 94 ? 14.737 -7.708 -32.532 1.00 94.00 94 PRO A O 1
ATOM 780 N N . ALA A 1 95 ? 15.280 -9.192 -30.935 1.00 91.75 95 ALA A N 1
ATOM 781 C CA . ALA A 1 95 ? 16.707 -9.145 -31.213 1.00 91.75 95 ALA A CA 1
ATOM 782 C C . ALA A 1 95 ? 17.026 -9.872 -32.532 1.00 91.75 95 ALA A C 1
ATOM 784 O O . ALA A 1 95 ? 16.235 -10.667 -33.045 1.00 91.75 95 ALA A O 1
ATOM 785 N N . LYS A 1 96 ? 18.212 -9.621 -33.097 1.00 89.19 96 LYS A N 1
ATOM 786 C CA . LYS A 1 96 ? 18.631 -10.200 -34.391 1.00 89.19 96 LYS A CA 1
ATOM 787 C C . LYS A 1 96 ? 18.627 -11.733 -34.406 1.00 89.19 96 LYS A C 1
ATOM 789 O O . LYS A 1 96 ? 18.495 -12.346 -35.462 1.00 89.19 96 LYS A O 1
ATOM 794 N N . ASP A 1 97 ? 18.798 -12.349 -33.249 1.00 87.94 97 ASP A N 1
ATOM 795 C CA . ASP A 1 97 ? 18.843 -13.788 -33.024 1.00 87.94 97 ASP A CA 1
ATOM 796 C C . ASP A 1 97 ? 17.520 -14.367 -32.495 1.00 87.94 97 ASP A C 1
ATOM 798 O O . ASP A 1 97 ? 17.473 -15.552 -32.147 1.00 87.94 97 ASP A O 1
ATOM 802 N N . PHE A 1 98 ? 16.438 -13.574 -32.501 1.00 91.12 98 PHE A N 1
ATOM 803 C CA . PHE A 1 98 ? 15.083 -14.027 -32.200 1.00 91.12 98 PHE A CA 1
ATOM 804 C C . PHE A 1 98 ? 14.664 -15.148 -33.162 1.00 91.12 98 PHE A C 1
ATOM 806 O O . PHE A 1 98 ? 14.461 -14.942 -34.361 1.00 91.12 98 PHE A O 1
ATOM 813 N N . LYS A 1 99 ? 14.558 -16.363 -32.625 1.00 89.81 99 LYS A N 1
ATOM 814 C CA . LYS A 1 99 ? 14.220 -17.601 -33.331 1.00 89.81 99 LYS A CA 1
ATOM 815 C C . LYS A 1 99 ? 13.408 -18.515 -32.410 1.00 89.81 99 LYS A C 1
ATOM 817 O O . LYS A 1 99 ? 13.983 -19.265 -31.612 1.00 89.81 99 LYS A O 1
ATOM 822 N N . PRO A 1 100 ? 12.074 -18.509 -32.529 1.00 88.56 100 PRO A N 1
ATOM 823 C CA . PRO A 1 100 ? 11.233 -19.467 -31.829 1.00 88.56 100 PRO A CA 1
ATOM 824 C C . PRO A 1 100 ? 11.577 -20.918 -32.229 1.00 88.56 100 PRO A C 1
ATOM 826 O O . PRO A 1 100 ? 12.004 -21.156 -33.360 1.00 88.56 100 PRO A O 1
ATOM 829 N N . PRO A 1 101 ? 11.394 -21.908 -31.338 1.00 84.75 101 PRO A N 1
ATOM 830 C CA . PRO A 1 101 ? 10.904 -21.767 -29.966 1.00 84.75 101 PRO A CA 1
ATOM 831 C C . PRO A 1 101 ? 12.002 -21.431 -28.942 1.00 84.75 101 PRO A C 1
ATOM 833 O O . PRO A 1 101 ? 11.682 -21.191 -27.786 1.00 84.75 101 PRO A O 1
ATOM 836 N N . LYS A 1 102 ? 13.285 -21.461 -29.329 1.00 84.94 102 LYS A N 1
ATOM 837 C CA . LYS A 1 102 ? 14.411 -21.495 -28.378 1.00 84.94 102 LYS A CA 1
ATOM 838 C C . LYS A 1 102 ? 14.980 -20.120 -28.018 1.00 84.94 102 LYS A C 1
ATOM 840 O O . LYS A 1 102 ? 15.412 -19.939 -26.889 1.00 84.94 102 LYS A O 1
ATOM 845 N N . ASN A 1 103 ? 14.962 -19.164 -28.945 1.00 86.06 103 ASN A N 1
ATOM 846 C CA . ASN A 1 103 ? 15.581 -17.853 -28.761 1.00 86.06 103 ASN A CA 1
ATOM 847 C C . ASN A 1 103 ? 14.507 -16.767 -28.833 1.00 86.06 103 ASN A C 1
ATOM 849 O O . ASN A 1 103 ? 14.047 -16.416 -29.918 1.00 86.06 103 ASN A O 1
ATOM 853 N N . LEU A 1 104 ? 14.106 -16.234 -27.683 1.00 90.69 104 LEU A N 1
ATOM 854 C CA . LEU A 1 104 ? 13.088 -15.185 -27.569 1.00 90.69 104 LEU A CA 1
ATOM 855 C C . LEU A 1 104 ? 13.702 -13.899 -27.004 1.00 90.69 104 LEU A C 1
ATOM 857 O O . LEU A 1 104 ? 13.148 -13.277 -26.105 1.00 90.69 104 LEU A O 1
ATOM 861 N N . TYR A 1 105 ? 14.886 -13.529 -27.498 1.00 90.94 105 TYR A N 1
ATOM 862 C CA . TYR A 1 105 ? 15.581 -12.325 -27.056 1.00 90.94 105 TYR A CA 1
ATOM 863 C C . TYR A 1 105 ? 14.932 -11.071 -27.639 1.00 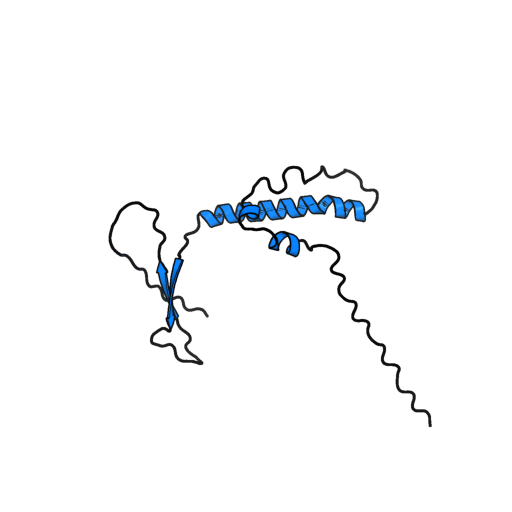90.94 105 TYR A C 1
ATOM 865 O O . TYR A 1 105 ? 14.579 -11.022 -28.821 1.00 90.94 105 TYR A O 1
ATOM 873 N N . TYR A 1 106 ? 14.816 -10.041 -26.806 1.00 92.44 106 TYR A N 1
ATOM 874 C CA . TYR A 1 106 ? 14.315 -8.729 -27.187 1.00 92.44 106 TYR A CA 1
ATOM 875 C C . TYR A 1 106 ? 15.359 -7.668 -26.855 1.00 92.44 106 TYR A C 1
ATOM 877 O O . TYR A 1 106 ? 16.012 -7.720 -25.814 1.00 92.44 106 TYR A O 1
ATOM 885 N N . GLU A 1 107 ? 15.497 -6.692 -27.742 1.00 93.31 107 GLU A N 1
ATOM 886 C CA . GLU A 1 107 ? 16.195 -5.449 -27.456 1.00 93.31 107 GLU A CA 1
ATOM 887 C C . GLU A 1 107 ? 15.185 -4.463 -26.863 1.00 93.31 107 GLU A C 1
ATOM 889 O O . GLU A 1 107 ? 14.142 -4.184 -27.463 1.00 93.31 107 GLU A O 1
ATOM 894 N N . VAL A 1 108 ? 15.492 -3.961 -25.668 1.00 92.50 108 VAL A N 1
ATOM 895 C CA . VAL A 1 108 ? 14.676 -2.971 -24.965 1.00 92.50 108 VAL A CA 1
ATOM 896 C C . VAL A 1 108 ? 15.452 -1.666 -24.923 1.00 92.50 108 VAL A C 1
ATOM 898 O O . VAL A 1 108 ? 16.511 -1.581 -24.306 1.00 92.50 108 VAL A O 1
ATOM 901 N N . THR A 1 109 ? 14.921 -0.635 -25.567 1.00 91.56 109 THR A N 1
ATOM 902 C CA . THR A 1 109 ? 15.469 0.717 -25.486 1.00 91.56 109 THR A CA 1
ATOM 903 C C . THR A 1 109 ? 14.770 1.465 -24.361 1.00 91.56 109 THR A C 1
ATOM 905 O O . THR A 1 109 ? 13.541 1.574 -24.328 1.00 91.56 109 THR A O 1
ATOM 908 N N . LEU A 1 110 ? 15.563 1.996 -23.434 1.00 90.25 110 LEU A N 1
ATOM 909 C CA . LEU A 1 110 ? 15.091 2.785 -22.305 1.00 90.25 110 LEU A CA 1
ATOM 910 C C . LEU A 1 110 ? 15.335 4.273 -22.575 1.00 90.25 110 LEU A C 1
ATOM 912 O O . LEU A 1 110 ? 16.414 4.673 -23.001 1.00 90.25 110 LEU A O 1
ATOM 916 N N . GLN A 1 111 ? 14.338 5.100 -22.293 1.00 87.06 111 GLN A N 1
ATOM 917 C CA . GLN A 1 111 ? 14.454 6.548 -22.236 1.00 87.06 111 GLN A CA 1
ATOM 918 C C . GLN A 1 111 ? 14.676 6.956 -20.776 1.00 87.06 111 GLN A C 1
ATOM 920 O O . GLN A 1 111 ? 13.830 6.710 -19.908 1.00 87.06 111 GLN A O 1
ATOM 925 N N . THR A 1 112 ? 15.816 7.586 -20.504 1.00 74.19 112 THR A N 1
ATOM 926 C CA . THR A 1 112 ? 16.074 8.259 -19.230 1.00 74.19 112 THR A CA 1
ATOM 927 C C . THR A 1 112 ? 15.191 9.493 -19.125 1.00 74.19 112 THR A C 1
ATOM 929 O O . THR A 1 112 ? 15.149 10.330 -20.027 1.00 74.19 112 THR A O 1
ATOM 932 N N . VAL A 1 113 ? 14.477 9.618 -18.011 1.00 68.06 113 VAL A N 1
ATOM 933 C CA . VAL A 1 113 ? 13.770 10.852 -17.670 1.00 68.06 113 VAL A CA 1
ATOM 934 C C . VAL A 1 113 ? 14.788 11.735 -16.949 1.00 68.06 113 VAL A C 1
ATOM 936 O O . VAL A 1 113 ? 14.859 11.738 -15.728 1.00 68.06 113 VAL A O 1
ATOM 939 N N . SER A 1 114 ? 15.686 12.382 -17.695 1.00 60.75 114 SER A N 1
ATOM 940 C CA . SER A 1 114 ? 16.566 13.394 -17.107 1.00 60.75 114 SER A CA 1
ATOM 941 C C . SER A 1 114 ? 15.711 14.598 -16.724 1.00 60.75 114 SER A C 1
ATOM 943 O O . SER A 1 114 ? 15.095 15.205 -17.605 1.00 60.75 114 SER A O 1
ATOM 945 N N . ASP A 1 115 ? 15.669 14.940 -15.437 1.00 50.84 115 ASP A N 1
ATOM 946 C CA . ASP A 1 115 ? 15.087 16.199 -14.978 1.00 50.84 115 ASP A CA 1
ATOM 947 C C . ASP A 1 115 ? 15.713 17.362 -15.756 1.00 50.84 115 ASP A C 1
ATOM 949 O O . ASP A 1 115 ? 16.924 17.397 -15.980 1.00 50.84 115 ASP A O 1
ATOM 953 N N . ASN A 1 116 ? 14.865 18.285 -16.209 1.00 50.44 116 ASN A N 1
ATOM 954 C CA . ASN A 1 116 ? 15.200 19.404 -17.084 1.00 50.44 116 ASN A CA 1
ATOM 955 C C . ASN A 1 116 ? 16.312 20.298 -16.509 1.00 50.44 116 ASN A C 1
ATOM 957 O O . ASN A 1 116 ? 16.034 21.364 -15.972 1.00 50.44 116 ASN A O 1
ATOM 961 N N . THR A 1 117 ? 17.571 19.926 -16.700 1.00 45.72 117 THR A N 1
ATOM 962 C CA . THR A 1 117 ? 18.698 20.854 -16.700 1.00 45.72 117 THR A CA 1
ATOM 963 C C . THR A 1 117 ? 19.832 20.248 -17.512 1.00 45.72 117 THR A C 1
ATOM 965 O O . THR A 1 117 ? 20.155 19.075 -17.383 1.00 45.72 117 THR A O 1
ATOM 968 N N . THR A 1 118 ? 20.410 21.093 -18.364 1.00 38.75 118 THR A N 1
ATOM 969 C CA . THR A 1 118 ? 21.528 20.855 -19.291 1.00 38.75 118 THR A CA 1
ATOM 970 C C . THR A 1 118 ? 21.270 19.903 -20.461 1.00 38.75 118 THR A C 1
ATOM 972 O O . THR A 1 118 ? 21.344 18.684 -20.373 1.00 38.75 118 THR A O 1
ATOM 975 N N . LYS A 1 119 ? 21.035 20.536 -21.617 1.00 44.09 119 LYS A N 1
ATOM 976 C CA . LYS A 1 119 ? 21.373 20.010 -22.938 1.00 44.09 119 LYS A CA 1
ATOM 977 C C . LYS A 1 119 ? 22.841 19.573 -22.941 1.00 44.09 119 LYS A C 1
ATOM 979 O O . LYS A 1 119 ? 23.698 20.426 -23.116 1.00 44.09 119 LYS A O 1
ATOM 984 N N . GLU A 1 120 ? 23.109 18.281 -22.831 1.00 40.50 120 GLU A N 1
ATOM 985 C CA . GLU A 1 120 ? 24.264 17.668 -23.484 1.00 40.50 120 GLU A CA 1
ATOM 986 C C . GLU A 1 120 ? 23.843 16.347 -24.127 1.00 40.50 120 GLU A C 1
ATOM 988 O O . GLU A 1 120 ? 23.004 15.600 -23.621 1.00 40.50 120 GLU A O 1
ATOM 993 N N . MET A 1 121 ? 24.344 16.149 -25.340 1.00 40.31 121 MET A N 1
ATOM 994 C CA . MET A 1 121 ? 23.951 15.096 -26.259 1.00 40.31 121 MET A CA 1
ATOM 995 C C . MET A 1 121 ? 24.280 13.707 -25.707 1.00 40.31 121 MET A C 1
ATOM 997 O O . MET A 1 121 ? 25.427 13.397 -25.418 1.00 40.31 121 MET A O 1
ATOM 1001 N N . GLY A 1 122 ? 23.251 12.858 -25.684 1.00 43.97 122 GLY A N 1
ATOM 1002 C CA . GLY A 1 122 ? 23.323 11.485 -26.174 1.00 43.97 122 GLY A CA 1
ATOM 1003 C C . GLY A 1 122 ? 24.235 10.524 -25.427 1.00 43.97 122 GLY A C 1
ATOM 1004 O O . GLY A 1 122 ? 25.289 10.189 -25.937 1.00 43.97 122 GLY A O 1
ATOM 1005 N N . ASN A 1 123 ? 23.732 9.931 -24.344 1.00 43.25 123 ASN A N 1
ATOM 1006 C CA . ASN A 1 123 ? 24.195 8.616 -23.903 1.00 43.25 123 ASN A CA 1
ATOM 1007 C C . ASN A 1 123 ? 22.983 7.679 -23.805 1.00 43.25 123 ASN A C 1
ATOM 1009 O O . ASN A 1 123 ? 22.306 7.613 -22.782 1.00 43.25 123 ASN A O 1
ATOM 1013 N N . CYS A 1 124 ? 22.683 6.991 -24.911 1.00 41.94 124 CYS A N 1
ATOM 1014 C CA . CYS A 1 124 ? 21.697 5.915 -24.977 1.00 41.94 124 CYS A CA 1
ATOM 1015 C C . CYS A 1 124 ? 22.373 4.627 -24.490 1.00 41.94 124 CYS A C 1
ATOM 1017 O O . CYS A 1 124 ? 23.241 4.086 -25.172 1.00 41.94 124 CYS A O 1
ATOM 1019 N N . TRP A 1 125 ? 22.030 4.166 -23.289 1.00 36.84 125 TRP A N 1
ATOM 1020 C CA . TRP A 1 125 ? 22.536 2.899 -22.768 1.00 36.84 125 TRP A CA 1
ATOM 1021 C C . TRP A 1 125 ? 21.644 1.775 -23.319 1.00 36.84 125 TRP A C 1
ATOM 1023 O O . TRP A 1 125 ? 20.556 1.543 -22.798 1.00 36.84 125 TRP A O 1
ATOM 1033 N N . SER A 1 126 ? 22.074 1.095 -24.389 1.00 37.50 126 SER A N 1
ATOM 1034 C CA . SER A 1 126 ? 21.479 -0.192 -24.786 1.00 37.50 126 SER A CA 1
ATOM 1035 C C . SER A 1 126 ? 22.071 -1.285 -23.903 1.00 37.50 126 SER A C 1
ATOM 1037 O O . SER A 1 126 ? 23.231 -1.658 -24.070 1.00 37.50 126 SER A O 1
ATOM 1039 N N . SER A 1 127 ? 21.273 -1.808 -22.975 1.00 42.88 127 SER A N 1
ATOM 1040 C CA . SER A 1 127 ? 21.606 -3.021 -22.226 1.00 42.88 127 SER A CA 1
ATOM 1041 C C . SER A 1 127 ? 20.673 -4.150 -22.654 1.00 42.88 127 SER A C 1
ATOM 1043 O O . SER A 1 127 ? 19.453 -4.016 -22.579 1.00 42.88 127 SER A O 1
ATOM 1045 N N . THR A 1 128 ? 21.244 -5.280 -23.073 1.00 36.12 128 THR A N 1
ATOM 1046 C CA . THR A 1 128 ? 20.503 -6.521 -23.334 1.00 36.12 128 THR A CA 1
ATOM 1047 C C . THR A 1 128 ? 20.126 -7.156 -22.000 1.00 36.12 128 THR A C 1
ATOM 1049 O O . THR A 1 128 ? 20.993 -7.670 -21.295 1.00 36.12 128 THR A O 1
ATOM 1052 N N . ILE A 1 129 ? 18.845 -7.123 -21.632 1.00 48.47 129 ILE A N 1
ATOM 1053 C CA . ILE A 1 129 ? 18.344 -7.878 -20.479 1.00 48.47 129 ILE A CA 1
ATOM 1054 C C . ILE A 1 129 ? 17.817 -9.216 -21.002 1.00 48.47 129 ILE A C 1
ATOM 1056 O O . ILE A 1 129 ? 16.790 -9.265 -21.676 1.00 48.47 129 ILE A O 1
ATOM 1060 N N . SER A 1 130 ? 18.522 -10.304 -20.694 1.00 34.00 130 SER A N 1
ATOM 1061 C CA . SER A 1 130 ? 18.013 -11.662 -20.897 1.00 34.00 130 SER A CA 1
ATOM 1062 C C . SER A 1 130 ? 16.985 -11.969 -19.810 1.00 34.00 130 SER A C 1
ATOM 1064 O O . SER A 1 130 ? 17.344 -12.107 -18.643 1.00 34.00 130 SER A O 1
ATOM 1066 N N . LEU A 1 131 ? 15.710 -12.070 -20.179 1.00 33.09 131 LEU A N 1
ATOM 1067 C CA . LEU A 1 131 ? 14.696 -12.675 -19.317 1.00 33.09 131 LEU A CA 1
ATOM 1068 C C . LEU A 1 131 ? 14.874 -14.199 -19.412 1.00 33.09 131 LEU A C 1
ATOM 1070 O O . LEU A 1 131 ? 14.661 -14.769 -20.482 1.00 33.09 131 LEU A O 1
ATOM 1074 N N . GLN A 1 132 ? 15.349 -14.821 -18.329 1.00 33.62 132 GLN A N 1
ATOM 1075 C CA . GLN A 1 132 ? 15.332 -16.279 -18.147 1.00 33.62 132 GLN A CA 1
ATOM 1076 C C . GLN A 1 132 ? 13.978 -16.746 -17.620 1.00 33.62 132 GLN A C 1
ATOM 1078 O O . GLN A 1 132 ? 13.371 -15.996 -16.823 1.00 33.62 132 GLN A O 1
#

Secondary structure (DSSP, 8-state):
-------------------S--HHHHHHT--HHHHT-TTTTTTTSPPPPS--SSHHHHHHHHHHHHHHHHHHHHHHHHHHHTTS--EEEEEEEE-TT-BTTTB--EEEEEEE---S----------------